Protein AF-A0A8T6HP44-F1 (afdb_monomer_lite)

Secondary structure (DSSP, 8-state):
-EEEEEE-GGGGGGHHHHHHHHHHTT-EEE-SS-TTS--TTTS-HHHHHHHHHHTTHHHHHHHHHHH-SEEEEE---BTTB---

Foldseek 3Di:
DEEEEAEDPVCVVCVVVVCVVQVVVVYHYHYLDDPPPDDPPPDDPVRNVVCCVVVVSVVVSVVSVVPGPYYHYDQDDDVVRHRD

Sequence (84 aa):
MVITICMSMSLRHRLPEICGILEQAGHEVLTPVDTREFDYEGANDRQRADLKRDKDLIRTHYEKIKVSDAILVLNEDLPGKPRY

Radius of gyration: 13.43 Å; chains: 1; bounding box: 36×30×30 Å

Structure (mmCIF, N/CA/C/O backbone):
data_AF-A0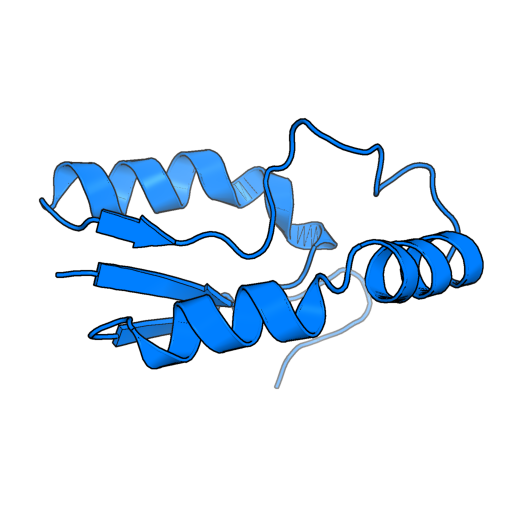A8T6HP44-F1
#
_entry.id   AF-A0A8T6HP44-F1
#
loop_
_atom_site.group_PDB
_atom_site.id
_atom_site.type_symbol
_atom_site.label_atom_id
_atom_site.label_alt_id
_atom_site.label_comp_id
_atom_site.label_asym_id
_atom_site.la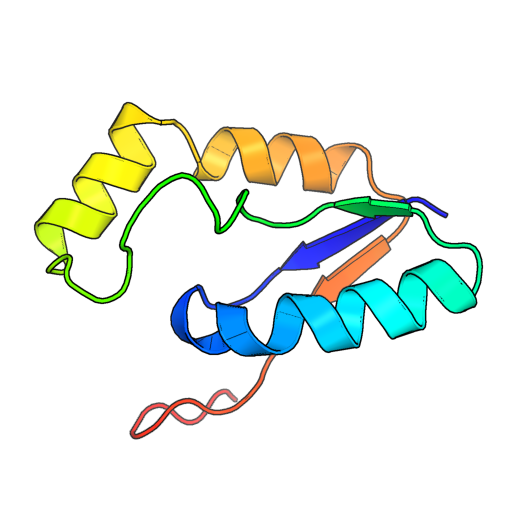bel_entity_id
_atom_site.label_seq_id
_atom_site.pdbx_PDB_ins_code
_atom_site.Cartn_x
_atom_site.Cartn_y
_atom_site.Cartn_z
_atom_site.occupancy
_atom_site.B_iso_or_equiv
_atom_site.auth_seq_id
_atom_site.auth_comp_id
_atom_site.auth_asym_id
_atom_site.auth_atom_id
_atom_site.pdbx_PDB_model_num
ATOM 1 N N . MET A 1 1 ? -14.284 3.198 10.029 1.00 94.81 1 MET A N 1
ATOM 2 C CA . MET A 1 1 ? -13.167 2.280 10.362 1.00 94.81 1 MET A CA 1
ATOM 3 C C . MET A 1 1 ? -11.962 2.690 9.553 1.00 94.81 1 MET A C 1
ATOM 5 O O . MET A 1 1 ? -12.155 3.146 8.430 1.00 94.81 1 MET A O 1
ATOM 9 N N . VAL A 1 2 ? -10.772 2.503 10.103 1.00 97.31 2 VAL A N 1
ATOM 10 C CA . VAL A 1 2 ? -9.498 2.706 9.420 1.00 97.31 2 VAL A CA 1
ATOM 11 C C . VAL A 1 2 ? -9.107 1.405 8.723 1.00 97.31 2 VAL A C 1
ATOM 13 O O . VAL A 1 2 ? -8.950 0.372 9.373 1.00 97.31 2 VAL A O 1
ATOM 16 N N . ILE A 1 3 ? -8.959 1.437 7.400 1.00 97.50 3 ILE A N 1
ATOM 17 C CA . ILE A 1 3 ? -8.606 0.278 6.576 1.00 97.50 3 ILE A CA 1
ATOM 18 C C . ILE A 1 3 ? -7.264 0.538 5.904 1.00 97.50 3 ILE A C 1
ATOM 20 O O . ILE A 1 3 ? -7.125 1.489 5.137 1.00 97.50 3 ILE A O 1
ATOM 24 N N . THR A 1 4 ? -6.284 -0.334 6.134 1.00 97.19 4 THR A N 1
ATOM 25 C CA . THR A 1 4 ? -5.020 -0.287 5.389 1.00 97.19 4 THR A CA 1
ATOM 26 C C . THR A 1 4 ? -5.089 -1.194 4.165 1.00 97.19 4 THR A C 1
ATOM 28 O O . THR A 1 4 ? -5.416 -2.375 4.276 1.00 97.19 4 THR A O 1
ATOM 31 N N . ILE A 1 5 ? -4.749 -0.664 2.988 1.00 95.38 5 ILE A N 1
ATOM 32 C CA . ILE A 1 5 ? -4.650 -1.451 1.752 1.00 95.38 5 ILE A CA 1
ATOM 33 C C . ILE A 1 5 ? -3.240 -2.021 1.624 1.00 95.38 5 ILE A C 1
ATOM 35 O O . ILE A 1 5 ? -2.269 -1.269 1.620 1.00 95.38 5 ILE A O 1
ATOM 39 N N . CYS A 1 6 ? -3.127 -3.332 1.428 1.00 93.44 6 CYS A N 1
ATOM 40 C CA . CYS A 1 6 ? -1.884 -4.021 1.097 1.00 93.44 6 CYS A CA 1
ATOM 41 C C . CYS A 1 6 ? -1.957 -4.573 -0.329 1.00 93.44 6 CYS A C 1
ATOM 43 O O . CYS A 1 6 ? -2.854 -5.340 -0.672 1.00 93.44 6 CYS A O 1
ATOM 45 N N . MET A 1 7 ? -1.004 -4.197 -1.179 1.00 89.94 7 MET A N 1
ATOM 46 C CA . MET A 1 7 ? -1.048 -4.539 -2.602 1.00 89.94 7 MET A CA 1
ATOM 47 C C . MET A 1 7 ? 0.327 -4.491 -3.260 1.00 89.94 7 MET A C 1
ATOM 49 O O . MET A 1 7 ? 1.269 -3.882 -2.750 1.00 89.94 7 MET A O 1
ATOM 53 N N . SER A 1 8 ? 0.430 -5.087 -4.449 1.00 86.12 8 SER A N 1
ATOM 54 C CA . SER A 1 8 ? 1.568 -4.827 -5.331 1.00 86.12 8 SER A CA 1
ATOM 55 C C . SER A 1 8 ? 1.544 -3.383 -5.823 1.00 86.12 8 SER A C 1
ATOM 57 O O . SER A 1 8 ? 0.512 -2.912 -6.295 1.00 86.12 8 SER A O 1
ATOM 59 N N . MET A 1 9 ? 2.698 -2.714 -5.843 1.00 83.56 9 MET A N 1
ATOM 60 C CA . MET A 1 9 ? 2.824 -1.387 -6.460 1.00 83.56 9 MET A CA 1
ATOM 61 C C . MET A 1 9 ? 2.495 -1.391 -7.963 1.00 83.56 9 MET A C 1
ATOM 63 O O . MET A 1 9 ? 2.116 -0.359 -8.506 1.00 83.56 9 MET A O 1
ATOM 67 N N . SER A 1 10 ? 2.562 -2.549 -8.629 1.00 82.56 10 SER A N 1
ATOM 68 C CA . SER A 1 10 ? 2.104 -2.711 -10.019 1.00 82.56 10 SER A CA 1
ATOM 69 C C . SER A 1 10 ? 0.588 -2.527 -10.186 1.00 82.56 10 SER A C 1
ATOM 71 O O . SER A 1 10 ? 0.124 -2.253 -11.286 1.00 82.56 10 SER A O 1
ATOM 73 N N . LEU A 1 11 ? -0.189 -2.650 -9.107 1.00 86.56 11 LEU A N 1
ATOM 74 C CA . LEU A 1 11 ? -1.642 -2.466 -9.113 1.00 86.56 11 LEU A CA 1
ATOM 75 C C . LEU A 1 11 ? -2.053 -1.042 -8.718 1.00 86.56 11 LEU A C 1
ATOM 77 O O . LEU A 1 11 ? -3.240 -0.780 -8.581 1.00 86.56 11 LEU A O 1
ATOM 81 N N . ARG A 1 12 ? -1.109 -0.105 -8.521 1.00 85.69 12 ARG A N 1
ATOM 82 C CA . ARG A 1 12 ? -1.376 1.258 -8.003 1.00 85.69 12 ARG A CA 1
ATOM 83 C C . ARG A 1 12 ? -2.509 1.996 -8.725 1.00 85.69 12 ARG A C 1
ATOM 85 O O . ARG A 1 12 ? -3.186 2.810 -8.114 1.00 85.69 12 ARG A O 1
ATOM 92 N N . HIS A 1 13 ? -2.723 1.696 -10.006 1.00 85.69 13 HIS A N 1
ATOM 93 C CA . HIS A 1 13 ? -3.788 2.268 -10.828 1.00 85.69 13 HIS A CA 1
ATOM 94 C C . HIS A 1 13 ? -5.201 1.950 -10.301 1.00 85.69 13 HIS A C 1
ATOM 96 O O . HIS A 1 13 ? -6.135 2.675 -10.618 1.00 85.69 13 HIS A O 1
ATOM 102 N N . ARG A 1 14 ? -5.352 0.910 -9.471 1.00 89.06 14 ARG A N 1
ATOM 103 C CA . ARG A 1 14 ? -6.605 0.514 -8.808 1.00 89.06 14 ARG A CA 1
ATOM 104 C C . ARG A 1 14 ? -6.899 1.322 -7.541 1.00 89.06 14 ARG A C 1
ATOM 106 O O . ARG A 1 14 ? -8.038 1.330 -7.087 1.00 89.06 14 ARG A O 1
ATOM 113 N N . LEU A 1 15 ? -5.900 2.004 -6.965 1.00 89.69 15 LEU A N 1
ATOM 114 C CA . LEU A 1 15 ? -6.064 2.745 -5.706 1.00 89.69 15 LEU A CA 1
ATOM 115 C C . LEU A 1 15 ? -7.198 3.780 -5.753 1.00 89.69 15 LEU A C 1
ATOM 117 O O . LEU A 1 15 ? -7.995 3.767 -4.823 1.00 89.69 15 LEU A O 1
ATOM 121 N N . PRO A 1 16 ? -7.340 4.632 -6.792 1.00 91.19 16 PRO A N 1
ATOM 122 C CA . PRO A 1 16 ? -8.404 5.638 -6.812 1.00 91.19 16 PRO A CA 1
ATOM 123 C C . PRO A 1 16 ? -9.811 5.035 -6.731 1.00 91.19 16 PRO A C 1
ATOM 125 O O . PRO A 1 16 ? -10.662 5.548 -6.012 1.00 91.19 16 PRO A O 1
ATOM 128 N N . GLU A 1 17 ? -10.044 3.928 -7.438 1.00 94.19 17 GLU A N 1
ATOM 129 C CA . GLU A 1 17 ? -11.327 3.220 -7.443 1.00 94.19 17 GLU A CA 1
ATOM 130 C C . GLU A 1 17 ? -11.627 2.607 -6.070 1.00 94.19 17 GLU A C 1
ATOM 132 O O . GLU A 1 17 ? -12.700 2.815 -5.509 1.00 94.19 17 GLU A O 1
ATOM 137 N N . ILE A 1 18 ? -10.658 1.890 -5.500 1.00 93.81 18 ILE A N 1
ATOM 138 C CA . ILE A 1 18 ? -10.836 1.157 -4.241 1.00 93.81 18 ILE A CA 1
ATOM 139 C C . ILE A 1 18 ? -10.957 2.115 -3.058 1.00 93.81 18 ILE A C 1
ATOM 141 O O . ILE A 1 18 ? -11.833 1.926 -2.215 1.00 93.81 18 ILE A O 1
ATOM 145 N N . CYS A 1 19 ? -10.118 3.156 -3.008 1.00 94.19 19 CYS A N 1
ATOM 146 C CA . CYS A 1 19 ? -10.250 4.212 -2.010 1.00 94.19 19 CYS A CA 1
ATOM 147 C C . CYS A 1 19 ? -11.628 4.864 -2.117 1.00 94.19 19 CYS A C 1
ATOM 149 O O . CYS A 1 19 ? -12.322 4.940 -1.112 1.00 94.19 19 CYS A O 1
ATOM 151 N N . GLY A 1 20 ? -12.075 5.219 -3.328 1.00 95.69 20 GLY A N 1
ATOM 152 C CA . GLY A 1 20 ? -13.388 5.827 -3.537 1.00 95.69 20 GLY A CA 1
ATOM 153 C C . GLY A 1 20 ? -14.544 4.970 -3.014 1.00 95.69 20 GLY A C 1
ATOM 154 O O . GLY A 1 20 ? -15.424 5.491 -2.336 1.00 95.69 20 GLY A O 1
ATOM 155 N N . ILE A 1 21 ? -14.529 3.657 -3.265 1.00 96.69 21 ILE A N 1
ATOM 156 C CA . ILE A 1 21 ? -15.563 2.733 -2.764 1.00 96.69 21 ILE A CA 1
ATOM 157 C C . ILE A 1 21 ? -15.570 2.683 -1.229 1.00 96.69 21 ILE A C 1
ATOM 159 O O . ILE A 1 21 ? -16.630 2.765 -0.607 1.00 96.69 21 ILE A O 1
ATOM 163 N N . LEU A 1 22 ? -14.398 2.546 -0.605 1.00 96.25 22 LEU A N 1
ATOM 164 C CA . LEU A 1 22 ? -14.279 2.434 0.851 1.00 96.25 22 LEU A CA 1
ATOM 165 C C . LEU A 1 22 ? -14.615 3.755 1.559 1.00 96.25 22 LEU A C 1
ATOM 167 O O . LEU A 1 22 ? -15.317 3.755 2.569 1.00 96.25 22 LEU A O 1
ATOM 171 N N . GLU A 1 23 ? -14.165 4.878 1.010 1.00 96.81 23 GLU A N 1
ATOM 172 C CA . GLU A 1 23 ? -14.457 6.217 1.524 1.00 96.81 23 GLU A CA 1
ATOM 173 C C . GLU A 1 23 ? -15.952 6.543 1.410 1.00 96.81 23 GLU A C 1
ATOM 175 O O . GLU A 1 23 ? -16.542 7.048 2.365 1.00 96.81 23 GLU A O 1
ATOM 180 N N . GLN A 1 24 ? -16.608 6.181 0.298 1.00 97.94 24 GLN A N 1
ATOM 181 C CA . GLN A 1 24 ? -18.065 6.315 0.139 1.00 97.94 24 GLN A CA 1
ATOM 182 C C . GLN A 1 24 ? -18.855 5.491 1.163 1.00 97.94 24 GLN A C 1
ATOM 184 O O . GLN A 1 24 ? -19.944 5.894 1.569 1.00 97.94 24 GLN A O 1
ATOM 189 N N . ALA A 1 25 ? -18.304 4.362 1.610 1.00 97.25 25 ALA A N 1
ATOM 190 C CA . ALA A 1 25 ? -18.871 3.551 2.683 1.00 97.25 25 ALA A CA 1
ATOM 191 C C . ALA A 1 25 ? -18.561 4.095 4.098 1.00 97.25 25 ALA A C 1
ATOM 193 O O . ALA A 1 25 ? -18.980 3.500 5.091 1.00 97.25 25 ALA A O 1
ATOM 194 N N . GLY A 1 26 ? -17.866 5.233 4.216 1.00 97.69 26 GLY A N 1
ATOM 195 C CA . GLY A 1 26 ? -17.547 5.882 5.492 1.00 97.69 26 GLY A CA 1
ATOM 196 C C . GLY A 1 26 ? -16.287 5.342 6.176 1.00 97.69 26 GLY A C 1
ATOM 197 O O . GLY A 1 26 ? -16.131 5.484 7.394 1.00 97.69 26 GLY A O 1
ATOM 198 N N . HIS A 1 27 ? -15.394 4.693 5.427 1.00 97.81 27 HIS A N 1
ATOM 199 C CA . HIS A 1 27 ? -14.102 4.236 5.934 1.00 97.81 27 HIS A CA 1
ATOM 200 C C . HIS A 1 27 ? -12.995 5.262 5.668 1.00 97.81 27 HIS A C 1
ATOM 202 O O . HIS A 1 27 ? -12.996 5.957 4.659 1.00 97.81 27 HIS A O 1
ATOM 208 N N . GLU A 1 28 ? -12.020 5.323 6.569 1.00 96.75 28 GLU A N 1
ATOM 209 C CA . GLU A 1 28 ? -10.752 6.011 6.340 1.00 96.75 28 GLU A CA 1
ATOM 210 C C . GLU A 1 28 ? -9.769 5.010 5.728 1.00 96.75 28 GLU A C 1
ATOM 212 O O . GLU A 1 28 ? -9.654 3.884 6.220 1.00 96.75 28 GLU A O 1
ATOM 217 N N . VAL A 1 29 ? -9.071 5.393 4.658 1.00 95.69 29 VAL A N 1
ATOM 218 C CA . VAL A 1 29 ? -8.222 4.472 3.892 1.00 95.69 29 VAL A CA 1
ATOM 219 C C . VAL A 1 29 ? -6.755 4.877 3.973 1.00 95.69 29 VAL A C 1
ATOM 221 O O . VAL A 1 29 ? -6.360 5.962 3.553 1.00 95.69 29 VAL A O 1
ATOM 224 N N . LEU A 1 30 ? -5.918 3.962 4.462 1.00 94.75 30 LEU A N 1
ATOM 225 C CA . LEU A 1 30 ? -4.469 4.117 4.511 1.00 94.75 30 LEU A CA 1
ATOM 226 C C . LEU A 1 30 ? -3.821 3.345 3.359 1.00 94.75 30 LEU A C 1
ATOM 228 O O . LEU A 1 30 ? -3.890 2.118 3.279 1.00 94.75 30 LEU A O 1
ATOM 232 N N . THR A 1 31 ? -3.145 4.060 2.464 1.00 91.25 31 THR A N 1
ATOM 233 C CA . THR A 1 31 ? -2.494 3.462 1.291 1.00 91.25 31 THR A CA 1
ATOM 234 C C . THR A 1 31 ? -1.016 3.130 1.553 1.00 91.25 31 THR A C 1
ATOM 236 O O . THR A 1 31 ? -0.381 3.758 2.414 1.00 91.25 31 THR A O 1
ATOM 239 N N . PRO A 1 32 ? -0.421 2.171 0.809 1.00 82.25 32 PRO A N 1
ATOM 240 C CA . PRO A 1 32 ? 0.994 1.812 0.941 1.00 82.25 32 PRO A CA 1
ATOM 241 C C . PRO A 1 32 ? 1.947 2.969 0.689 1.00 82.25 32 PRO A C 1
ATOM 243 O O . PRO A 1 32 ? 3.006 3.051 1.308 1.00 82.25 32 PRO A O 1
ATOM 246 N N . VAL A 1 33 ? 1.573 3.870 -0.217 1.00 77.19 33 VAL A N 1
ATOM 247 C CA . VAL A 1 33 ? 2.398 5.009 -0.589 1.00 77.19 33 VAL A CA 1
ATOM 248 C C . VAL A 1 33 ? 1.551 6.123 -1.188 1.00 77.19 33 VAL A C 1
ATOM 250 O O . VAL A 1 33 ? 0.507 5.845 -1.781 1.00 77.19 33 VAL A O 1
ATOM 253 N N . ASP A 1 34 ? 2.011 7.368 -1.066 1.00 70.19 34 ASP A N 1
ATOM 254 C CA . ASP A 1 34 ? 1.439 8.460 -1.850 1.00 70.19 34 ASP A CA 1
ATOM 255 C C . ASP A 1 34 ? 1.974 8.344 -3.282 1.00 70.19 34 ASP A C 1
ATOM 257 O O . ASP A 1 34 ? 3.162 8.530 -3.554 1.00 70.19 34 ASP A O 1
ATOM 261 N N . THR A 1 35 ? 1.102 7.957 -4.211 1.00 59.47 35 THR A N 1
ATOM 262 C CA . THR A 1 35 ? 1.452 7.678 -5.613 1.00 59.47 35 THR A CA 1
ATOM 263 C C . THR A 1 35 ? 1.951 8.908 -6.370 1.00 59.47 35 THR A C 1
ATOM 265 O O . THR A 1 35 ? 2.367 8.786 -7.518 1.00 59.47 35 THR A O 1
ATOM 268 N N . ARG A 1 36 ? 1.896 10.089 -5.748 1.00 61.22 36 ARG A N 1
ATOM 269 C CA . ARG A 1 36 ? 2.323 11.366 -6.324 1.00 61.22 36 ARG A CA 1
ATOM 270 C C . ARG A 1 36 ? 3.823 11.635 -6.193 1.00 61.22 36 ARG A C 1
ATOM 272 O O . ARG A 1 36 ? 4.323 12.511 -6.888 1.00 61.22 36 ARG A O 1
ATOM 279 N N . GLU A 1 37 ? 4.542 10.908 -5.338 1.00 61.69 37 GLU A N 1
ATOM 280 C CA . GLU A 1 37 ? 5.913 11.291 -4.966 1.00 61.69 37 GLU A CA 1
ATOM 281 C C . GLU A 1 37 ? 7.029 10.658 -5.814 1.00 61.69 37 GLU A C 1
ATOM 283 O O . GLU A 1 37 ? 8.172 11.107 -5.730 1.00 61.69 37 GLU A O 1
ATOM 288 N N . PHE A 1 38 ? 6.755 9.634 -6.633 1.00 68.44 38 PHE A N 1
ATOM 289 C CA . PHE A 1 38 ? 7.807 8.980 -7.423 1.00 68.44 38 PHE A CA 1
ATOM 290 C C . PHE A 1 38 ? 7.291 8.159 -8.611 1.00 68.44 38 PHE A C 1
ATOM 292 O O . PHE A 1 38 ? 6.287 7.446 -8.527 1.00 68.44 38 PHE A O 1
ATOM 299 N N . ASP 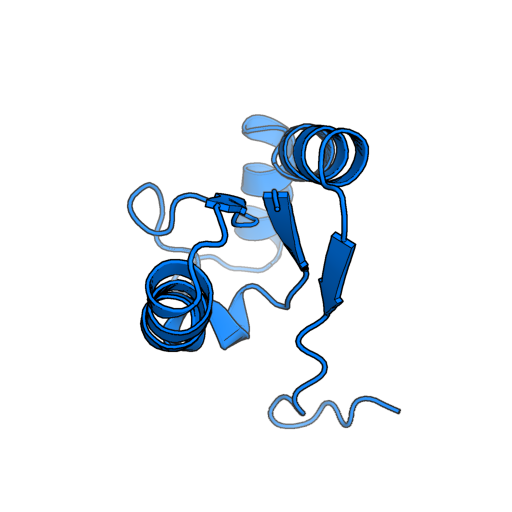A 1 39 ? 8.055 8.174 -9.706 1.00 70.12 39 ASP A N 1
ATOM 300 C CA . ASP A 1 39 ? 7.827 7.287 -10.845 1.00 70.12 39 ASP A CA 1
ATOM 301 C C . ASP A 1 39 ? 8.346 5.869 -10.551 1.00 70.12 39 ASP A C 1
ATOM 303 O O . ASP A 1 39 ? 9.473 5.487 -10.868 1.00 70.12 39 ASP A O 1
ATOM 307 N N . TYR A 1 40 ? 7.494 5.063 -9.917 1.00 70.81 40 TYR A N 1
ATOM 308 C CA . TYR A 1 40 ? 7.788 3.649 -9.669 1.00 70.81 40 TYR A CA 1
ATOM 309 C C . TYR A 1 40 ? 7.868 2.810 -10.958 1.00 70.81 40 TYR A C 1
ATOM 311 O O . TYR A 1 40 ? 8.489 1.744 -10.955 1.00 70.81 40 TYR A O 1
ATOM 319 N N . GLU A 1 41 ? 7.223 3.240 -12.047 1.00 69.94 41 GLU A N 1
ATOM 320 C CA . GLU A 1 41 ? 7.127 2.450 -13.280 1.00 69.94 41 GLU A CA 1
ATOM 321 C C . GLU A 1 41 ? 8.405 2.552 -14.105 1.00 69.94 41 GLU A C 1
ATOM 323 O O . GLU A 1 41 ? 8.897 1.517 -14.553 1.00 69.94 41 GLU A O 1
ATOM 328 N N . GLY A 1 42 ? 8.992 3.748 -14.201 1.00 73.50 42 GLY A N 1
ATOM 329 C CA . GLY A 1 42 ? 10.284 3.969 -14.853 1.00 73.50 42 GLY A CA 1
ATOM 330 C C . GLY A 1 42 ? 11.495 3.432 -14.077 1.00 73.50 42 GLY A C 1
ATOM 331 O O . GLY A 1 42 ? 12.569 3.257 -14.652 1.00 73.50 42 GLY A O 1
ATOM 332 N N . ALA A 1 43 ? 11.343 3.141 -12.782 1.00 79.06 43 ALA A N 1
ATOM 333 C CA . ALA A 1 43 ? 12.425 2.632 -11.944 1.00 79.06 43 ALA A CA 1
ATOM 334 C C . ALA A 1 43 ? 12.684 1.129 -12.165 1.00 79.06 43 ALA A C 1
ATOM 336 O O . ALA A 1 43 ? 11.763 0.310 -12.135 1.00 79.06 43 ALA A O 1
ATOM 337 N N . ASN A 1 44 ? 13.955 0.744 -12.301 1.00 85.31 44 ASN A N 1
ATOM 338 C CA . ASN A 1 44 ? 14.366 -0.661 -12.290 1.00 85.31 44 ASN A CA 1
ATOM 339 C C . ASN A 1 44 ? 14.302 -1.267 -10.872 1.00 85.31 44 ASN A C 1
ATOM 341 O O . ASN A 1 44 ? 14.128 -0.561 -9.878 1.00 85.31 44 ASN A O 1
ATOM 345 N N . ASP A 1 45 ? 14.466 -2.586 -10.754 1.00 81.88 45 ASP A N 1
ATOM 346 C CA . ASP A 1 45 ? 14.308 -3.285 -9.469 1.00 81.88 45 ASP A CA 1
ATOM 347 C C . ASP A 1 45 ? 15.274 -2.799 -8.381 1.00 81.88 45 ASP A C 1
ATOM 349 O O . ASP A 1 45 ? 14.889 -2.711 -7.213 1.00 81.88 45 ASP A O 1
ATOM 353 N N . ARG A 1 46 ? 16.500 -2.416 -8.755 1.00 86.25 46 ARG A N 1
ATOM 354 C CA . ARG A 1 46 ? 17.481 -1.859 -7.818 1.00 86.25 46 ARG A CA 1
ATOM 355 C C . ARG A 1 46 ? 17.049 -0.480 -7.330 1.00 86.25 46 ARG A C 1
ATOM 357 O O . ARG A 1 46 ? 16.995 -0.261 -6.128 1.00 86.25 46 ARG A O 1
ATOM 364 N N . GLN A 1 47 ? 16.640 0.400 -8.240 1.00 84.06 47 GLN A N 1
ATOM 365 C CA . GLN A 1 47 ? 16.121 1.728 -7.908 1.00 84.06 47 GLN A CA 1
ATOM 366 C C . GLN A 1 47 ? 14.865 1.643 -7.033 1.00 84.06 47 GLN A C 1
ATOM 368 O O . GLN A 1 47 ? 14.722 2.403 -6.082 1.00 84.06 47 GLN A O 1
ATOM 373 N N . ARG A 1 48 ? 13.973 0.681 -7.297 1.00 81.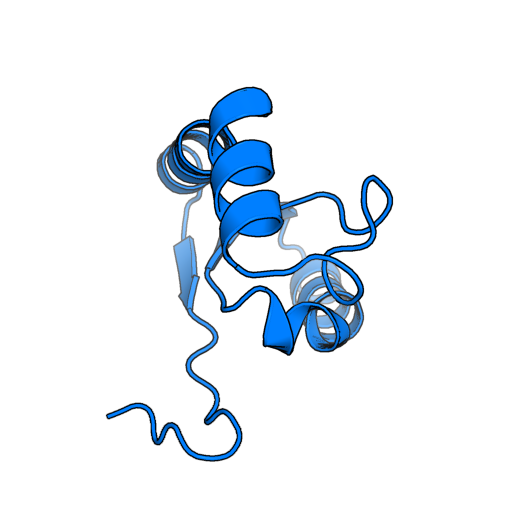81 48 ARG A N 1
ATOM 374 C CA . ARG A 1 48 ? 12.791 0.420 -6.461 1.00 81.81 48 ARG A CA 1
ATOM 375 C C . ARG A 1 48 ? 13.170 -0.073 -5.066 1.00 81.81 48 ARG A C 1
ATOM 377 O O . ARG A 1 48 ? 12.494 0.280 -4.101 1.00 81.81 48 ARG A O 1
ATOM 384 N N . ALA A 1 49 ? 14.193 -0.919 -4.953 1.00 82.38 49 ALA A N 1
ATOM 385 C CA . ALA A 1 49 ? 14.682 -1.413 -3.669 1.00 82.38 49 ALA A CA 1
ATOM 386 C C . ALA A 1 49 ? 15.357 -0.300 -2.855 1.00 82.38 49 ALA A C 1
ATOM 388 O O . ALA A 1 49 ? 15.069 -0.162 -1.667 1.00 82.38 49 ALA A O 1
ATOM 389 N N . ASP A 1 50 ? 16.187 0.514 -3.505 1.00 85.00 50 ASP A N 1
ATOM 390 C CA . ASP A 1 50 ? 16.859 1.656 -2.889 1.00 85.00 50 ASP A CA 1
ATOM 391 C C . ASP A 1 50 ? 15.827 2.697 -2.436 1.00 85.00 50 ASP A C 1
ATOM 393 O O . ASP A 1 50 ? 15.812 3.067 -1.270 1.00 85.00 50 ASP A O 1
ATOM 397 N N . LEU A 1 51 ? 14.834 3.023 -3.270 1.00 81.00 51 LEU A N 1
ATOM 398 C CA . LEU A 1 51 ? 13.746 3.935 -2.905 1.00 81.00 51 LEU A CA 1
ATOM 399 C C . LEU A 1 51 ? 12.942 3.449 -1.686 1.00 81.00 51 LEU A C 1
ATOM 401 O O . LEU A 1 51 ? 12.628 4.239 -0.797 1.00 81.00 51 LEU A O 1
ATOM 405 N N . LYS A 1 52 ? 12.637 2.146 -1.602 1.00 82.06 52 LYS A N 1
ATOM 406 C CA . LYS A 1 52 ? 11.969 1.564 -0.423 1.00 82.06 52 LYS A CA 1
ATOM 407 C C . LYS A 1 52 ? 12.802 1.708 0.848 1.00 82.06 52 LYS A C 1
ATOM 409 O O . LYS A 1 52 ? 12.217 1.890 1.914 1.00 82.06 52 LYS A O 1
ATOM 414 N N . ARG A 1 53 ? 14.128 1.587 0.739 1.00 83.12 53 ARG A N 1
ATOM 415 C CA . ARG A 1 53 ? 15.061 1.699 1.863 1.00 83.12 53 ARG A CA 1
ATOM 416 C C . ARG A 1 53 ? 15.245 3.158 2.277 1.00 83.12 53 ARG A C 1
ATOM 418 O O . ARG A 1 53 ? 15.067 3.469 3.448 1.00 83.12 53 ARG A O 1
ATOM 425 N N . ASP A 1 54 ? 15.526 4.037 1.323 1.00 84.38 54 ASP A N 1
ATOM 426 C CA . ASP A 1 54 ? 15.836 5.451 1.556 1.00 84.38 54 ASP A CA 1
ATOM 427 C C . ASP A 1 54 ? 14.643 6.221 2.128 1.00 84.38 54 ASP A C 1
ATOM 429 O O . ASP A 1 54 ? 14.811 7.155 2.910 1.00 84.38 54 ASP A O 1
ATOM 433 N N . LYS A 1 55 ? 13.425 5.823 1.748 1.00 81.44 55 LYS A N 1
ATOM 434 C CA . LYS A 1 55 ? 12.174 6.427 2.226 1.00 81.44 55 LYS A CA 1
ATOM 435 C C . LYS A 1 55 ? 11.496 5.627 3.339 1.00 81.44 55 LYS A C 1
ATOM 437 O O . LYS A 1 55 ? 10.388 5.974 3.729 1.00 81.44 55 LYS A O 1
ATOM 442 N N . ASP A 1 56 ? 12.127 4.552 3.812 1.00 86.50 56 ASP A N 1
ATOM 443 C CA . ASP A 1 56 ? 11.609 3.648 4.849 1.00 86.50 56 ASP A CA 1
ATOM 444 C C . ASP A 1 56 ? 10.152 3.187 4.604 1.00 86.50 56 ASP A C 1
ATOM 446 O O . ASP A 1 56 ? 9.366 2.975 5.530 1.00 86.50 56 ASP A O 1
ATOM 450 N N . LEU A 1 57 ? 9.775 3.013 3.327 1.00 86.00 57 LEU A N 1
ATOM 451 C CA . LEU A 1 57 ? 8.378 2.823 2.904 1.00 86.00 57 LEU A CA 1
ATOM 452 C C . LEU A 1 57 ? 7.738 1.587 3.534 1.00 86.00 57 LEU A C 1
ATOM 454 O O . LEU A 1 57 ? 6.543 1.573 3.818 1.00 86.00 57 LEU A O 1
ATOM 458 N N . ILE A 1 58 ? 8.538 0.541 3.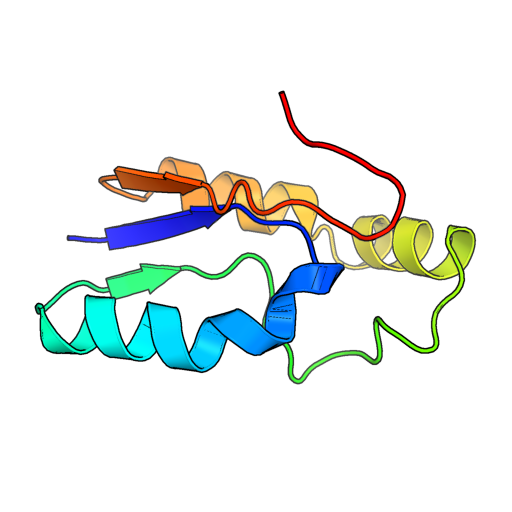750 1.00 87.56 58 ILE A N 1
ATOM 459 C CA . ILE A 1 58 ? 8.073 -0.702 4.366 1.00 87.56 58 ILE A CA 1
ATOM 460 C C . ILE A 1 58 ? 7.691 -0.448 5.823 1.00 87.56 58 ILE A C 1
ATOM 462 O O . ILE A 1 58 ? 6.614 -0.866 6.243 1.00 87.56 58 ILE A O 1
ATOM 466 N N . ARG A 1 59 ? 8.535 0.256 6.588 1.00 91.06 59 ARG A N 1
ATOM 467 C CA . ARG A 1 59 ? 8.254 0.553 7.995 1.00 91.06 59 ARG A CA 1
ATOM 468 C C . ARG A 1 59 ? 7.091 1.524 8.123 1.00 91.06 59 ARG A C 1
ATOM 470 O O . ARG A 1 59 ? 6.187 1.267 8.907 1.00 91.06 59 ARG A O 1
ATOM 477 N N . THR A 1 60 ? 7.061 2.586 7.321 1.00 90.69 60 THR A N 1
ATOM 478 C CA . THR A 1 60 ? 5.938 3.533 7.313 1.00 90.69 60 THR A CA 1
ATOM 479 C C . THR A 1 60 ? 4.619 2.833 6.998 1.00 90.69 60 THR A C 1
ATOM 481 O O . THR A 1 60 ? 3.611 3.094 7.651 1.00 90.69 60 THR A O 1
ATOM 484 N N . HIS A 1 61 ? 4.609 1.910 6.033 1.00 92.69 61 HIS A N 1
ATOM 485 C CA . HIS A 1 61 ? 3.405 1.144 5.734 1.00 92.69 61 HIS A CA 1
ATOM 486 C C . HIS A 1 61 ? 3.042 0.160 6.852 1.00 92.69 61 HIS A C 1
ATOM 488 O O . HIS A 1 61 ? 1.869 0.028 7.186 1.00 92.69 61 HIS A O 1
ATOM 494 N N . TYR A 1 62 ? 4.028 -0.476 7.482 1.00 94.19 62 TYR A N 1
ATOM 495 C CA . TYR A 1 62 ? 3.802 -1.344 8.636 1.00 94.19 62 TYR A CA 1
ATOM 496 C C . TYR A 1 62 ? 3.173 -0.597 9.823 1.00 94.19 62 TYR A C 1
ATOM 498 O O . TYR A 1 62 ? 2.260 -1.115 10.462 1.00 94.19 62 TYR A O 1
ATOM 506 N N . GLU A 1 63 ? 3.587 0.643 10.085 1.00 95.38 63 GLU A N 1
ATOM 507 C CA . GLU A 1 63 ? 2.956 1.469 11.120 1.00 95.38 63 GLU A CA 1
ATOM 508 C C . GLU A 1 63 ? 1.495 1.811 10.785 1.00 95.38 63 GLU A C 1
ATOM 510 O O . GLU A 1 63 ? 0.655 1.784 11.680 1.00 95.38 63 GLU A O 1
ATOM 515 N N . LYS A 1 64 ? 1.150 2.022 9.504 1.00 95.00 64 LYS A N 1
ATOM 516 C CA . LYS A 1 64 ? -0.254 2.171 9.064 1.00 95.00 64 LYS A CA 1
ATOM 517 C C . LYS A 1 64 ? -1.077 0.910 9.348 1.00 95.00 64 LYS A C 1
ATOM 519 O O . LYS A 1 64 ? -2.178 1.002 9.880 1.00 95.00 64 LYS A O 1
ATOM 524 N N . ILE A 1 65 ? -0.515 -0.267 9.062 1.00 95.81 65 ILE A N 1
ATOM 525 C CA . ILE A 1 65 ? -1.165 -1.558 9.337 1.00 95.81 65 ILE A CA 1
ATOM 526 C C . ILE A 1 65 ? -1.475 -1.714 10.833 1.00 95.81 65 ILE A C 1
ATOM 528 O O . ILE A 1 65 ? -2.554 -2.177 11.197 1.00 95.81 65 ILE A O 1
ATOM 532 N N . LYS A 1 66 ? -0.553 -1.310 11.71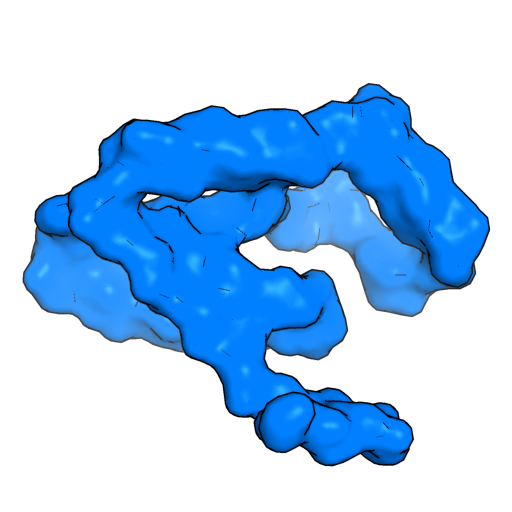4 1.00 96.69 66 LYS A N 1
ATOM 533 C CA . LYS A 1 66 ? -0.727 -1.441 13.170 1.00 96.69 66 LYS A CA 1
ATOM 534 C C . LYS A 1 66 ? -1.875 -0.611 13.736 1.00 96.69 66 LYS A C 1
ATOM 536 O O . LYS A 1 66 ? -2.423 -0.989 14.765 1.00 96.69 66 LYS A O 1
ATOM 541 N N . VAL A 1 67 ? -2.190 0.522 13.111 1.00 96.56 67 VAL A N 1
ATOM 542 C CA . VAL A 1 67 ? -3.240 1.439 13.581 1.00 96.56 67 VAL A CA 1
ATOM 543 C C . VAL A 1 67 ? -4.580 1.225 12.879 1.00 96.56 67 VAL A C 1
ATOM 545 O O . VAL A 1 67 ? -5.556 1.871 13.244 1.00 96.56 67 VAL A O 1
ATOM 548 N N . SER A 1 68 ? -4.643 0.347 11.874 1.00 97.25 68 SER A N 1
ATOM 549 C CA . SER A 1 68 ? -5.891 0.048 11.169 1.00 97.25 68 SER A CA 1
ATOM 550 C C . SER A 1 68 ? -6.751 -0.984 11.889 1.00 97.25 68 SER A C 1
ATOM 552 O O . SER A 1 68 ? -6.245 -1.971 12.418 1.00 97.25 68 SER A O 1
ATOM 554 N N . ASP A 1 69 ? -8.066 -0.791 11.814 1.00 97.94 69 ASP A N 1
ATOM 555 C CA . ASP A 1 69 ? -9.066 -1.746 12.293 1.00 97.94 69 ASP A CA 1
ATOM 556 C C . ASP A 1 69 ? -9.112 -3.006 11.411 1.00 97.94 69 ASP A C 1
ATOM 558 O O . ASP A 1 69 ? -9.458 -4.092 11.874 1.00 97.94 69 ASP A O 1
ATOM 562 N N . ALA A 1 70 ? -8.796 -2.855 10.120 1.00 96.69 70 ALA A N 1
ATOM 563 C CA . ALA A 1 70 ? -8.808 -3.937 9.143 1.00 96.69 70 ALA A CA 1
ATOM 564 C C . ALA A 1 70 ? -7.754 -3.748 8.041 1.00 96.69 70 ALA A C 1
ATOM 566 O O . ALA A 1 70 ? -7.319 -2.634 7.740 1.00 96.69 70 ALA A O 1
ATOM 567 N N . ILE A 1 71 ? -7.387 -4.859 7.398 1.00 96.44 71 ILE A N 1
ATOM 568 C CA . ILE A 1 71 ? -6.465 -4.890 6.259 1.00 96.44 71 ILE A CA 1
ATOM 569 C C . ILE A 1 71 ? -7.210 -5.421 5.037 1.00 96.44 71 ILE A C 1
ATOM 571 O O . ILE A 1 71 ? -7.780 -6.512 5.082 1.00 96.44 71 ILE A O 1
ATOM 575 N N . LEU A 1 72 ? -7.152 -4.681 3.931 1.00 95.50 72 LEU A N 1
ATOM 576 C CA . LEU A 1 72 ? -7.608 -5.148 2.626 1.00 95.50 72 LEU A CA 1
ATOM 577 C C . LEU A 1 72 ? -6.402 -5.563 1.783 1.00 95.50 72 LEU A C 1
ATOM 579 O O . LEU A 1 72 ? -5.583 -4.725 1.409 1.00 95.50 72 LEU A O 1
ATOM 583 N N . VAL A 1 73 ? -6.302 -6.851 1.455 1.00 93.75 73 VAL A N 1
ATOM 584 C CA . VAL A 1 73 ? -5.239 -7.371 0.586 1.00 93.75 73 VAL A CA 1
ATOM 585 C C . VAL A 1 73 ? -5.750 -7.484 -0.848 1.00 93.75 73 VAL A C 1
ATOM 587 O O . VAL A 1 73 ? -6.645 -8.277 -1.131 1.00 93.75 73 VAL A O 1
ATOM 590 N N . LEU A 1 74 ? -5.149 -6.728 -1.768 1.00 90.19 74 LEU A N 1
ATOM 591 C CA . LEU A 1 74 ? -5.433 -6.840 -3.199 1.00 90.19 74 LEU A CA 1
ATOM 592 C C . LEU A 1 74 ? -4.568 -7.934 -3.809 1.00 90.19 74 LEU A C 1
ATOM 594 O O . LEU A 1 74 ? -3.419 -7.709 -4.207 1.00 90.19 74 LEU A O 1
ATOM 598 N N . ASN A 1 75 ? -5.139 -9.133 -3.852 1.00 86.06 75 ASN A N 1
ATOM 599 C CA . ASN A 1 75 ? -4.510 -10.312 -4.423 1.00 86.06 75 ASN A CA 1
ATOM 600 C C . ASN A 1 75 ? -4.973 -10.548 -5.868 1.00 86.06 75 ASN A C 1
ATOM 602 O O . ASN A 1 75 ? -5.597 -11.559 -6.167 1.00 86.06 75 ASN A O 1
ATOM 606 N N . GLU A 1 76 ? -4.706 -9.584 -6.749 1.00 84.12 76 GLU A N 1
ATOM 607 C CA . GLU A 1 76 ? -4.970 -9.735 -8.183 1.00 84.12 76 GLU A CA 1
ATOM 608 C C . GLU A 1 76 ? -3.778 -10.403 -8.888 1.00 84.12 76 GLU A C 1
ATOM 610 O O . GLU A 1 76 ? -2.611 -10.180 -8.531 1.00 84.12 76 GLU A O 1
ATOM 615 N N . ASP A 1 77 ? -4.075 -11.198 -9.915 1.00 80.38 77 ASP A N 1
ATOM 616 C CA . ASP A 1 77 ? -3.058 -11.790 -10.775 1.00 80.38 77 ASP A CA 1
ATOM 617 C C . ASP A 1 77 ? -2.267 -10.706 -11.509 1.00 80.38 77 ASP A C 1
ATOM 619 O O . ASP A 1 77 ? -2.812 -9.732 -12.031 1.00 80.38 77 ASP A O 1
ATOM 623 N N . LEU A 1 78 ? -0.949 -10.891 -11.575 1.00 76.88 78 LEU A N 1
ATOM 624 C CA . LEU A 1 78 ? -0.076 -10.046 -12.382 1.00 76.88 78 LEU A CA 1
ATOM 625 C C . LEU A 1 78 ? 0.356 -10.815 -13.636 1.00 76.88 78 LEU A C 1
ATOM 627 O O . LEU A 1 78 ? 0.513 -12.037 -13.568 1.00 76.88 78 LEU A O 1
ATOM 631 N N . PRO A 1 79 ? 0.614 -10.134 -14.769 1.00 71.38 79 PRO A N 1
ATOM 632 C CA . PRO A 1 79 ? 1.081 -10.793 -15.985 1.00 71.38 79 PRO A CA 1
ATOM 633 C C . PRO A 1 79 ? 2.291 -11.699 -15.708 1.00 71.38 79 PRO A C 1
ATOM 635 O O . PRO A 1 79 ? 3.324 -11.244 -15.213 1.00 71.38 79 PRO A O 1
ATOM 638 N N . GLY A 1 80 ? 2.148 -12.997 -15.993 1.00 69.75 80 GLY A N 1
ATOM 639 C CA . GLY A 1 80 ? 3.195 -14.005 -15.784 1.00 69.75 80 GLY A CA 1
ATOM 640 C C . GLY A 1 80 ? 3.444 -14.423 -14.327 1.00 69.75 80 GLY A C 1
ATOM 641 O O . GLY A 1 80 ? 4.395 -15.160 -14.073 1.00 69.75 80 GLY A O 1
ATOM 642 N N . LYS A 1 81 ? 2.628 -13.970 -13.368 1.00 68.38 81 LYS A N 1
ATOM 643 C CA . LYS A 1 81 ? 2.719 -14.330 -11.944 1.00 68.38 81 LYS A CA 1
ATOM 644 C C . LYS A 1 81 ? 1.317 -14.614 -11.382 1.00 68.38 81 LYS A C 1
ATOM 646 O O . LYS A 1 81 ? 0.728 -13.704 -10.790 1.00 68.38 81 LYS A O 1
ATOM 651 N N . PRO A 1 82 ? 0.788 -15.839 -11.572 1.00 55.94 82 PRO A N 1
ATOM 652 C CA . PRO A 1 82 ? -0.448 -16.255 -10.914 1.00 55.94 82 PRO A CA 1
ATOM 653 C C . PRO A 1 82 ? -0.263 -16.188 -9.394 1.00 55.94 82 PRO A C 1
ATOM 655 O O . PRO A 1 82 ? 0.777 -16.611 -8.880 1.00 55.94 82 PRO A O 1
ATOM 658 N N . ARG A 1 83 ? -1.233 -15.613 -8.681 1.00 62.19 83 ARG A N 1
ATOM 659 C CA . ARG A 1 83 ? -1.193 -15.474 -7.221 1.00 62.19 83 ARG A CA 1
ATOM 660 C C . ARG A 1 83 ? -2.143 -16.480 -6.571 1.00 62.19 83 ARG A C 1
ATOM 662 O O . ARG A 1 83 ? -3.319 -16.186 -6.379 1.00 62.19 83 ARG A O 1
ATOM 669 N N . TYR A 1 84 ? -1.607 -17.648 -6.219 1.00 58.34 84 TYR A N 1
ATOM 670 C CA . TYR A 1 84 ? -2.243 -18.663 -5.371 1.00 58.34 84 TYR A CA 1
ATOM 671 C C . TYR A 1 84 ? -1.448 -18.867 -4.079 1.00 58.34 84 TYR A C 1
ATOM 673 O O . TYR A 1 84 ? -0.205 -18.704 -4.118 1.00 58.34 84 TYR A O 1
#

pLDDT: mean 85.88, std 11.05, range [55.94, 97.94]